Protein AF-D8KC24-F1 (afdb_monomer)

Organism: Nitrosococcus watsoni (strain C-113) (NCBI:txid105559)

Solvent-accessible surface area (backbone atoms only — not comparable to full-atom values): 5150 Å² total; per-residue (Å²): 122,50,61,60,51,90,46,72,70,40,40,54,41,45,50,53,17,50,52,29,38,52,52,13,53,59,45,31,45,64,37,49,36,38,78,71,67,77,41,89,76,73,97,73,57,58,50,52,48,44,20,62,73,46,12,47,55,29,32,52,51,15,30,50,44,19,46,54,34,57,78,38,98,44,42,16,52,51,42,50,53,53,26,54,52,35,50,50,51,52,50,52,50,55,55,66,72,74,108

Structure (mmCIF, N/CA/C/O backbone):
data_AF-D8KC24-F1
#
_entry.id   AF-D8KC24-F1
#
loop_
_atom_site.group_PDB
_atom_site.id
_atom_site.type_symbol
_atom_site.label_atom_id
_atom_site.label_alt_id
_atom_site.label_comp_id
_atom_site.label_asym_id
_atom_site.label_enti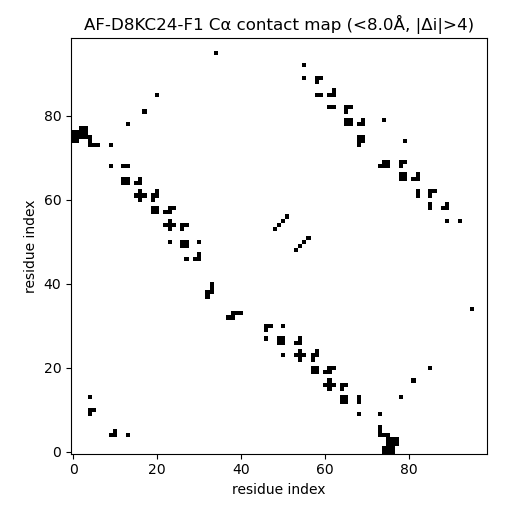ty_id
_atom_site.label_seq_id
_atom_site.pdbx_PDB_ins_code
_atom_site.Cartn_x
_atom_site.Cartn_y
_atom_site.Cartn_z
_atom_site.occupancy
_atom_site.B_iso_or_equiv
_atom_site.auth_seq_id
_atom_site.auth_comp_id
_atom_site.auth_asym_id
_atom_site.auth_atom_id
_atom_site.pdbx_PDB_model_num
ATOM 1 N N . MET A 1 1 ? -15.186 5.661 16.707 1.00 72.44 1 MET A N 1
ATOM 2 C CA . MET A 1 1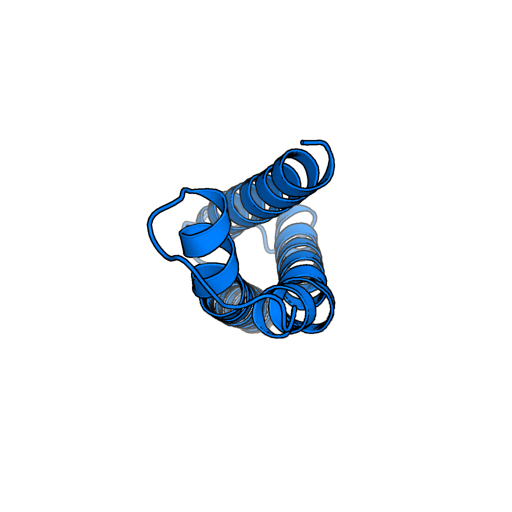 ? -14.178 4.667 16.268 1.00 72.44 1 MET A CA 1
ATOM 3 C C . MET A 1 1 ? -12.866 4.949 16.966 1.00 72.44 1 MET A C 1
ATOM 5 O O . MET A 1 1 ? -12.443 6.105 16.924 1.00 72.44 1 MET A O 1
ATOM 9 N N . PRO A 1 2 ? -12.256 3.935 17.596 1.00 82.31 2 PRO A N 1
ATOM 10 C CA . PRO A 1 2 ? -10.934 4.057 18.194 1.00 82.31 2 PRO A CA 1
ATOM 11 C C . PRO A 1 2 ? -9.894 4.407 17.122 1.00 82.31 2 PRO A C 1
ATOM 13 O O . PRO A 1 2 ? -10.052 4.074 15.941 1.00 82.31 2 PRO A O 1
ATOM 16 N N . PHE A 1 3 ? -8.845 5.124 17.526 1.00 82.25 3 PHE A N 1
ATOM 17 C CA . PHE A 1 3 ? -7.768 5.487 16.606 1.00 82.25 3 PHE A CA 1
ATOM 18 C C . PHE A 1 3 ? -6.953 4.253 16.194 1.00 82.25 3 PHE A C 1
ATOM 20 O O . PHE A 1 3 ? -6.717 4.050 15.005 1.00 82.25 3 PHE A O 1
ATOM 27 N N . LEU A 1 4 ? -6.622 3.402 17.170 1.00 85.06 4 LEU A N 1
ATOM 28 C CA . LEU A 1 4 ? -5.856 2.168 17.006 1.00 85.06 4 LEU A CA 1
ATOM 29 C C . LEU A 1 4 ? -6.750 0.917 17.085 1.00 85.06 4 LEU A C 1
ATOM 31 O O . LEU A 1 4 ? -7.846 0.984 17.654 1.00 85.06 4 LEU A O 1
ATOM 35 N N . PRO A 1 5 ? -6.296 -0.228 16.544 1.00 84.69 5 PRO A N 1
ATOM 36 C CA . PRO A 1 5 ? -6.977 -1.507 16.715 1.00 84.69 5 PRO A CA 1
ATOM 37 C C . PRO A 1 5 ? -7.052 -1.900 18.198 1.00 84.69 5 PRO A C 1
ATOM 39 O O . PRO A 1 5 ? -6.070 -1.775 18.927 1.00 84.69 5 PRO A O 1
ATOM 42 N N . GLN A 1 6 ? -8.211 -2.390 18.647 1.00 83.69 6 GLN A N 1
ATOM 43 C CA . GLN A 1 6 ? -8.440 -2.734 20.062 1.00 83.69 6 GLN A CA 1
ATOM 44 C C . GLN A 1 6 ? -7.984 -4.155 20.433 1.00 83.69 6 GLN A C 1
ATOM 46 O O . GLN A 1 6 ? -7.654 -4.410 21.586 1.00 83.69 6 GLN A O 1
ATOM 51 N N . ASN A 1 7 ? -7.918 -5.070 19.459 1.00 86.50 7 ASN A N 1
ATOM 52 C CA . ASN A 1 7 ? -7.587 -6.481 19.679 1.00 86.50 7 ASN A CA 1
ATOM 53 C C . ASN A 1 7 ? -6.232 -6.848 19.065 1.00 86.50 7 ASN A C 1
ATOM 55 O O . ASN A 1 7 ? -5.852 -6.309 18.024 1.00 86.50 7 ASN A O 1
ATOM 59 N N . ARG A 1 8 ? -5.542 -7.839 19.649 1.00 88.44 8 ARG A N 1
ATOM 60 C CA . ARG A 1 8 ? -4.247 -8.341 19.144 1.00 88.44 8 ARG A CA 1
ATOM 61 C C . ARG A 1 8 ? -4.329 -8.817 17.691 1.00 88.44 8 ARG A C 1
ATOM 63 O O . ARG A 1 8 ? -3.485 -8.446 16.885 1.00 88.44 8 ARG A O 1
ATOM 70 N N . SER A 1 9 ? -5.375 -9.560 17.328 1.00 88.25 9 SER A N 1
ATOM 71 C CA . SER A 1 9 ? -5.574 -10.039 15.951 1.00 88.25 9 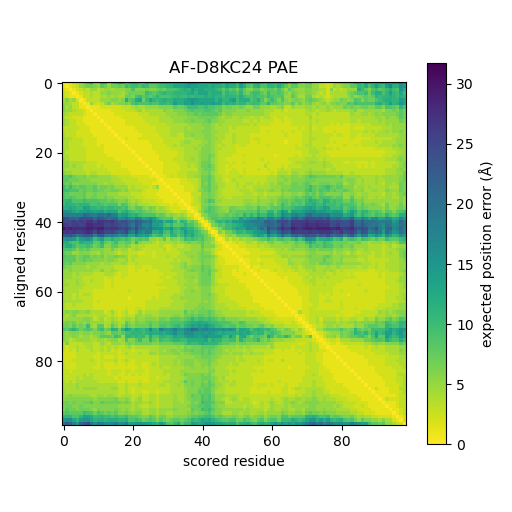SER A CA 1
ATOM 72 C C . SER A 1 9 ? -5.761 -8.889 14.958 1.00 88.25 9 SER A C 1
ATOM 74 O O . SER A 1 9 ? -5.175 -8.898 13.880 1.00 88.25 9 SER A O 1
ATOM 76 N N . ALA A 1 10 ? -6.517 -7.857 15.344 1.00 86.31 10 ALA A N 1
ATOM 77 C CA . ALA A 1 10 ? -6.698 -6.659 14.528 1.00 86.31 10 ALA A CA 1
ATOM 78 C C . ALA A 1 10 ? -5.375 -5.898 14.343 1.00 86.31 10 ALA A C 1
ATOM 80 O O . ALA A 1 10 ? -5.089 -5.409 13.252 1.00 86.31 10 ALA A O 1
ATOM 81 N N . TRP A 1 11 ? -4.548 -5.850 15.390 1.00 89.75 11 TRP A N 1
ATOM 82 C CA . TRP A 1 11 ? -3.198 -5.295 15.338 1.00 89.75 11 TRP A CA 1
ATOM 83 C C . TRP A 1 11 ? -2.293 -6.047 14.364 1.00 89.75 11 TRP A C 1
ATOM 85 O O . TRP A 1 11 ? -1.655 -5.406 13.536 1.00 89.75 11 TRP A O 1
ATOM 95 N N . LEU A 1 12 ? -2.278 -7.382 14.407 1.00 91.88 12 LEU A N 1
ATOM 96 C CA . LEU A 1 12 ? -1.470 -8.205 13.499 1.00 91.88 12 LEU A CA 1
ATOM 97 C C . LEU A 1 12 ? -1.865 -8.005 12.030 1.00 91.88 12 LEU A C 1
ATOM 99 O O . LEU A 1 12 ? -1.000 -7.850 11.170 1.00 91.88 12 LEU A O 1
ATOM 103 N N . ILE A 1 13 ? -3.167 -7.953 11.739 1.00 90.88 13 ILE A N 1
ATOM 104 C CA . ILE A 1 13 ? -3.668 -7.737 10.372 1.00 90.88 13 ILE A CA 1
ATOM 105 C C . ILE A 1 13 ? -3.372 -6.312 9.898 1.00 90.88 13 ILE A C 1
ATOM 107 O O . ILE A 1 13 ? -2.958 -6.100 8.763 1.00 90.88 13 ILE A O 1
ATOM 111 N N . THR A 1 14 ? -3.538 -5.322 10.776 1.00 90.94 14 THR A N 1
ATOM 112 C CA . THR A 1 14 ? -3.238 -3.927 10.432 1.00 90.94 14 THR A CA 1
ATOM 113 C C . THR A 1 14 ? -1.738 -3.741 10.196 1.00 90.94 14 THR A C 1
ATOM 115 O O . THR A 1 14 ? -1.359 -3.128 9.206 1.00 90.94 14 THR A O 1
ATOM 118 N N . LEU A 1 15 ? -0.879 -4.312 11.049 1.00 93.31 15 LEU A N 1
ATOM 119 C CA . LEU A 1 15 ? 0.577 -4.272 10.880 1.00 93.31 15 LEU A CA 1
ATOM 120 C C . LEU A 1 15 ? 1.024 -4.965 9.597 1.00 93.31 15 LEU A C 1
ATOM 122 O O . LEU A 1 15 ? 1.812 -4.386 8.862 1.00 93.31 15 LEU A O 1
ATOM 126 N N . SER A 1 16 ? 0.506 -6.160 9.305 1.00 93.25 16 SER A N 1
ATOM 127 C CA . SER A 1 16 ? 0.821 -6.857 8.049 1.00 93.25 16 SER A CA 1
ATOM 128 C C . SER A 1 16 ? 0.344 -6.078 6.821 1.00 93.25 16 SER A C 1
ATOM 130 O O . SER A 1 16 ? 1.078 -5.964 5.845 1.00 93.25 16 SER A O 1
ATOM 132 N N . GLY A 1 17 ? -0.838 -5.460 6.881 1.00 91.62 17 GLY A N 1
ATOM 133 C CA . GLY A 1 17 ? -1.305 -4.547 5.838 1.00 91.62 17 GLY A CA 1
AT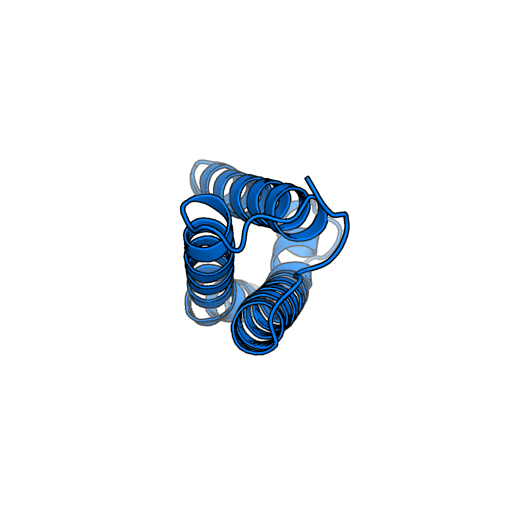OM 134 C C . GLY A 1 17 ? -0.384 -3.335 5.652 1.00 91.62 17 GLY A C 1
ATOM 135 O O . GLY A 1 17 ? -0.059 -2.987 4.521 1.00 91.62 17 GLY A O 1
ATOM 136 N N . ILE A 1 18 ? 0.085 -2.719 6.745 1.00 93.06 18 ILE A N 1
ATOM 137 C CA . ILE A 1 18 ? 1.035 -1.593 6.706 1.00 93.06 18 ILE A CA 1
ATOM 138 C C . ILE A 1 18 ? 2.362 -2.017 6.089 1.00 93.06 18 ILE A C 1
ATOM 140 O O . ILE A 1 18 ? 2.867 -1.324 5.210 1.00 93.06 18 ILE A O 1
ATOM 144 N N . THR A 1 19 ? 2.945 -3.127 6.544 1.00 94.62 19 THR A N 1
ATOM 145 C CA . THR A 1 19 ? 4.248 -3.574 6.045 1.00 94.62 19 THR A CA 1
ATOM 146 C C . THR A 1 19 ? 4.175 -3.892 4.560 1.00 94.62 19 THR A C 1
ATOM 148 O O . THR A 1 19 ? 5.038 -3.448 3.811 1.00 94.62 19 THR A O 1
ATOM 151 N N . LEU A 1 20 ? 3.115 -4.565 4.108 1.00 93.88 20 LEU A N 1
ATOM 152 C CA . LEU A 1 20 ? 2.892 -4.834 2.688 1.00 93.88 20 LEU A CA 1
ATOM 153 C C . LEU A 1 20 ? 2.680 -3.557 1.874 1.00 93.88 20 LEU A C 1
ATOM 155 O O . LEU A 1 20 ? 3.230 -3.445 0.782 1.00 93.88 20 LEU A O 1
ATOM 159 N N . LEU A 1 21 ? 1.939 -2.581 2.405 1.00 92.19 21 LEU A N 1
ATOM 160 C CA . LEU A 1 21 ? 1.749 -1.289 1.747 1.00 92.19 21 LEU A CA 1
ATOM 161 C C . LEU A 1 21 ? 3.081 -0.548 1.586 1.00 92.19 21 LEU A C 1
ATOM 163 O O . LEU A 1 21 ? 3.378 -0.052 0.505 1.00 92.19 21 LEU A O 1
ATOM 167 N N . LEU A 1 22 ? 3.902 -0.499 2.637 1.00 94.19 22 LEU A N 1
ATOM 168 C CA . LEU A 1 22 ? 5.21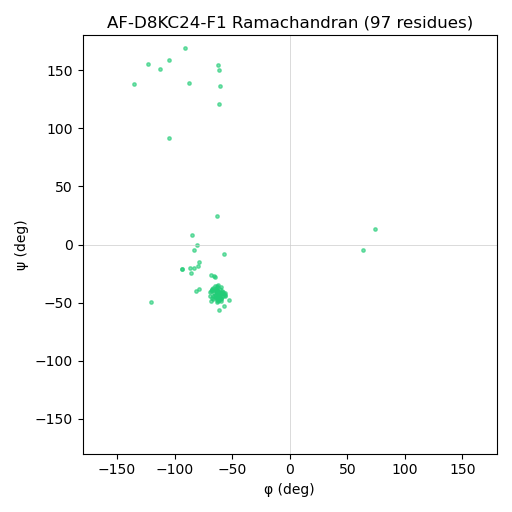4 0.148 2.594 1.00 94.19 22 LEU A CA 1
ATOM 169 C C . LEU A 1 22 ? 6.170 -0.564 1.633 1.00 94.19 22 LEU A C 1
ATOM 171 O O . LEU A 1 22 ? 6.825 0.101 0.835 1.00 94.19 22 LEU A O 1
ATOM 175 N N . ILE A 1 23 ? 6.211 -1.900 1.667 1.00 92.50 23 ILE A N 1
ATOM 176 C CA . ILE A 1 23 ? 7.003 -2.708 0.730 1.00 92.50 23 ILE A CA 1
ATOM 177 C C . ILE A 1 23 ? 6.548 -2.440 -0.706 1.00 92.50 23 ILE A C 1
ATOM 179 O O . ILE A 1 23 ? 7.377 -2.191 -1.575 1.00 92.50 23 ILE A O 1
ATOM 183 N N . SER A 1 24 ? 5.238 -2.430 -0.953 1.00 92.44 24 SER A N 1
ATOM 184 C CA . SER A 1 24 ? 4.674 -2.111 -2.262 1.00 92.44 24 SER A CA 1
ATOM 185 C C . SER A 1 24 ? 5.115 -0.731 -2.744 1.00 92.44 24 SER A C 1
ATOM 187 O O . SER A 1 24 ? 5.624 -0.610 -3.854 1.00 92.44 24 SER A O 1
ATOM 189 N N . LEU A 1 25 ? 4.931 0.309 -1.926 1.00 89.75 25 LEU A N 1
ATOM 190 C CA . LEU A 1 25 ? 5.300 1.680 -2.287 1.00 89.75 25 LEU A CA 1
ATOM 191 C C . LEU A 1 25 ? 6.804 1.804 -2.557 1.00 89.75 25 LEU A C 1
ATOM 193 O O . LEU A 1 25 ? 7.204 2.478 -3.502 1.00 89.75 25 LEU A O 1
ATOM 197 N N . TRP A 1 26 ? 7.631 1.111 -1.772 1.00 90.44 26 TRP A N 1
ATOM 198 C CA . TRP A 1 26 ? 9.076 1.065 -1.971 1.00 90.44 26 TRP A CA 1
ATOM 199 C C . TRP A 1 26 ? 9.465 0.408 -3.299 1.00 90.44 26 TRP A C 1
ATOM 201 O O . TRP A 1 26 ? 10.278 0.947 -4.042 1.00 90.44 26 TRP A O 1
ATOM 211 N N . LEU A 1 27 ? 8.859 -0.734 -3.627 1.00 86.94 27 LEU A N 1
ATOM 212 C CA . LEU A 1 27 ? 9.117 -1.450 -4.880 1.00 86.94 27 LEU A CA 1
ATOM 213 C C . LEU A 1 27 ? 8.603 -0.692 -6.111 1.00 86.94 27 LEU A C 1
ATOM 215 O O . LEU A 1 27 ? 9.120 -0.876 -7.208 1.00 86.94 27 LEU A O 1
ATOM 219 N N . GLN A 1 28 ? 7.586 0.152 -5.939 1.00 85.69 28 GLN A N 1
ATOM 220 C CA . GLN A 1 28 ? 6.987 0.950 -7.011 1.00 85.69 28 GLN A CA 1
ATOM 221 C C . GLN A 1 28 ? 7.701 2.287 -7.238 1.00 85.69 28 GLN A C 1
ATOM 223 O O . GLN A 1 28 ? 7.572 2.861 -8.316 1.00 85.69 28 GLN A O 1
ATOM 228 N N . LEU A 1 29 ? 8.453 2.778 -6.251 1.00 84.81 29 LEU A N 1
ATOM 229 C CA . LEU A 1 29 ? 9.157 4.063 -6.283 1.00 84.81 29 LEU A CA 1
ATOM 230 C C . LEU A 1 29 ? 10.063 4.237 -7.520 1.00 84.81 29 LEU A C 1
ATOM 232 O O . LEU A 1 29 ? 9.933 5.270 -8.178 1.00 84.81 29 LEU A O 1
ATOM 236 N N . PRO A 1 30 ? 10.910 3.255 -7.897 1.00 82.12 30 PRO A N 1
ATOM 237 C CA . PRO A 1 30 ? 11.760 3.357 -9.086 1.00 82.12 30 PRO A CA 1
ATOM 238 C C . PRO A 1 30 ? 10.942 3.534 -10.373 1.00 82.12 30 PRO A C 1
ATOM 240 O O . PRO A 1 30 ? 11.131 4.505 -11.103 1.00 82.12 30 PRO A O 1
ATOM 243 N N . MET A 1 31 ? 9.916 2.694 -10.568 1.00 81.56 31 MET A N 1
ATOM 244 C CA . MET A 1 31 ? 8.986 2.804 -11.698 1.00 81.56 31 MET A CA 1
ATOM 245 C C . MET A 1 31 ? 8.316 4.184 -11.750 1.00 81.56 31 MET 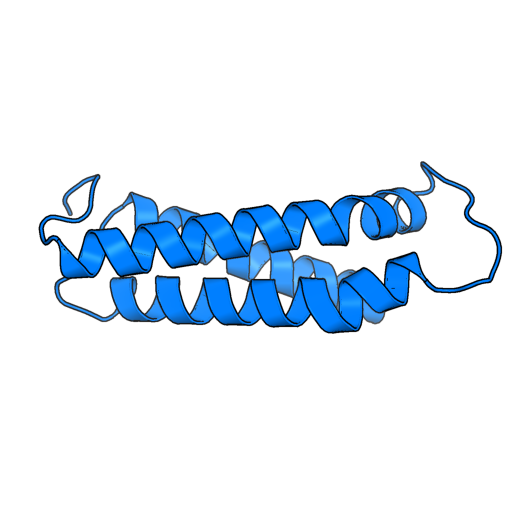A C 1
ATOM 247 O O . MET A 1 31 ? 8.212 4.791 -12.813 1.00 81.56 31 MET A O 1
ATOM 251 N N . LEU A 1 32 ? 7.874 4.699 -10.601 1.00 78.25 32 LEU A N 1
ATOM 252 C CA . LEU A 1 32 ? 7.208 5.997 -10.499 1.00 78.25 32 LEU A CA 1
ATOM 253 C C . LEU A 1 32 ? 8.144 7.148 -10.890 1.00 78.25 32 LEU A C 1
ATOM 255 O O . LEU A 1 32 ? 7.721 8.063 -11.593 1.00 78.25 32 LEU A O 1
ATOM 259 N N . LEU A 1 33 ? 9.419 7.083 -10.496 1.00 83.06 33 LEU A N 1
ATOM 260 C CA . LEU A 1 33 ? 10.435 8.060 -10.897 1.00 83.06 33 LEU A CA 1
ATOM 261 C C . LEU A 1 33 ? 10.679 8.047 -12.410 1.00 83.06 33 LEU A C 1
ATOM 263 O O . LEU A 1 33 ? 10.876 9.112 -12.997 1.00 83.06 33 LEU A O 1
ATOM 267 N N . VAL A 1 34 ? 10.620 6.876 -13.049 1.00 80.25 34 VAL A N 1
ATOM 268 C CA . VAL A 1 34 ? 10.713 6.757 -14.512 1.00 80.25 34 VAL A CA 1
ATOM 269 C C . VAL A 1 34 ? 9.479 7.347 -15.194 1.00 80.25 34 VAL A C 1
ATOM 271 O O . VAL A 1 34 ? 9.612 8.178 -16.089 1.00 80.25 34 VAL A O 1
ATOM 274 N N . VAL A 1 35 ? 8.274 6.982 -14.745 1.00 77.62 35 VAL A N 1
ATOM 275 C CA . VAL A 1 35 ? 7.005 7.472 -15.322 1.00 77.62 35 VAL A CA 1
ATOM 276 C C . VAL A 1 35 ? 6.860 8.991 -15.184 1.00 77.62 35 VAL A C 1
ATOM 278 O O . VAL A 1 35 ? 6.323 9.648 -16.073 1.00 77.62 35 VAL A O 1
ATOM 281 N N . LEU A 1 36 ? 7.357 9.568 -14.088 1.00 77.81 36 LEU A N 1
ATOM 282 C CA . LEU A 1 36 ? 7.356 11.015 -13.858 1.00 77.81 36 LEU A CA 1
ATOM 283 C C . LEU A 1 36 ? 8.501 11.755 -14.573 1.00 77.81 36 LEU A C 1
ATOM 285 O O . LEU A 1 36 ? 8.592 12.975 -14.458 1.00 77.81 36 LEU A O 1
ATOM 289 N N . GLY A 1 37 ? 9.368 11.048 -15.304 1.00 77.81 37 GLY A N 1
ATOM 290 C CA . GLY A 1 37 ? 10.472 11.646 -16.057 1.00 77.81 37 GLY A CA 1
ATOM 291 C C . GLY A 1 37 ? 11.647 12.122 -15.197 1.00 77.81 37 GLY A C 1
ATOM 292 O O . GLY A 1 37 ? 12.513 12.834 -15.699 1.00 77.81 37 GLY A O 1
ATOM 293 N N . PHE A 1 38 ? 11.705 11.733 -13.918 1.00 80.12 38 PHE A N 1
ATOM 294 C CA . PHE A 1 38 ? 12.828 12.044 -13.024 1.00 80.12 38 PHE A CA 1
ATOM 295 C C . PHE A 1 38 ? 14.034 11.120 -13.229 1.00 80.12 38 PHE A C 1
ATOM 297 O O . PHE A 1 38 ? 15.139 11.465 -12.816 1.00 80.12 38 PHE A O 1
ATOM 304 N N . SER A 1 39 ? 13.841 9.957 -13.855 1.00 75.44 39 SER A N 1
ATOM 305 C CA . SER A 1 39 ? 14.909 9.009 -14.171 1.00 75.44 39 SER A CA 1
ATOM 306 C C . SER A 1 39 ? 14.771 8.494 -15.602 1.00 75.44 39 SER A C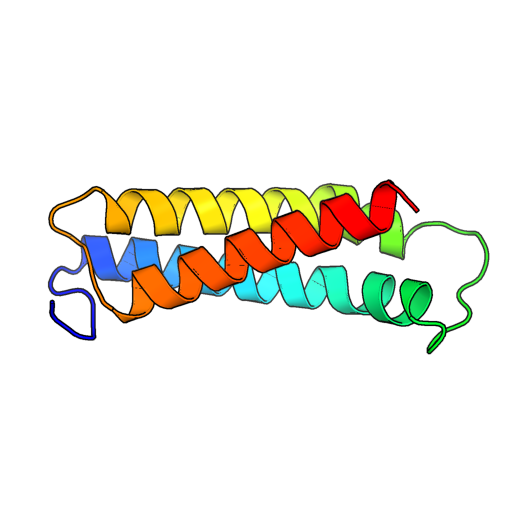 1
ATOM 308 O O . SER A 1 39 ? 13.670 8.181 -16.052 1.00 75.44 39 SER A O 1
ATOM 310 N N . SER A 1 40 ? 15.894 8.388 -16.315 1.00 63.38 40 SER A N 1
ATOM 311 C CA . SER A 1 40 ? 15.972 7.758 -17.636 1.00 63.38 40 SER A CA 1
ATOM 312 C C . SER A 1 40 ? 16.626 6.387 -17.484 1.00 63.38 40 SER A C 1
ATOM 314 O O . SER A 1 40 ? 17.846 6.248 -17.472 1.00 63.38 40 SER A O 1
ATOM 316 N N . VAL A 1 41 ? 15.809 5.354 -17.294 1.00 60.00 41 VAL A N 1
ATOM 317 C CA . VAL A 1 41 ? 16.309 3.977 -17.201 1.00 60.00 41 VAL A CA 1
ATOM 318 C C . VAL A 1 41 ? 16.394 3.388 -18.609 1.00 60.00 41 VAL A C 1
ATOM 320 O O . VAL A 1 41 ? 15.520 3.619 -19.446 1.00 60.00 41 VAL A O 1
ATOM 323 N N . SER A 1 42 ? 17.466 2.642 -18.887 1.00 52.47 42 SER A N 1
ATOM 324 C CA . SER A 1 42 ? 17.628 1.920 -20.152 1.00 52.47 42 SER A CA 1
ATOM 325 C C . SER A 1 42 ? 16.524 0.865 -20.322 1.00 52.47 42 SER A C 1
ATOM 327 O O . SER A 1 42 ? 15.950 0.382 -19.348 1.00 52.47 42 SER A O 1
ATOM 329 N N . ALA A 1 43 ? 16.214 0.507 -21.571 1.00 47.00 43 ALA A N 1
ATOM 330 C CA . ALA A 1 43 ? 15.043 -0.265 -22.012 1.00 47.00 43 ALA A CA 1
ATOM 331 C C . ALA A 1 43 ? 14.908 -1.726 -21.492 1.00 47.00 43 ALA A C 1
ATOM 333 O O . ALA A 1 43 ? 14.252 -2.549 -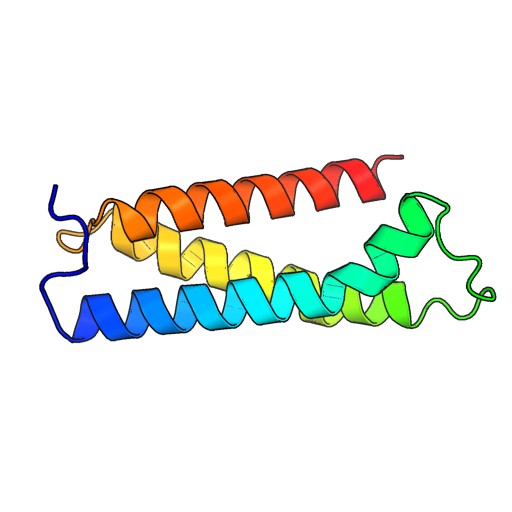22.123 1.00 47.00 43 ALA A O 1
ATOM 334 N N . GLY A 1 44 ? 15.505 -2.082 -20.352 1.00 55.50 44 GLY A N 1
ATOM 335 C CA . GLY A 1 44 ? 15.508 -3.435 -19.790 1.00 55.50 44 GLY A CA 1
ATOM 336 C C . GLY A 1 44 ? 14.277 -3.831 -18.964 1.00 55.50 44 GLY A C 1
ATOM 337 O O . GLY A 1 44 ? 14.213 -4.970 -18.518 1.00 55.50 44 GLY A O 1
ATOM 338 N N . GLY A 1 45 ? 13.315 -2.933 -18.711 1.00 65.25 45 GLY A N 1
ATOM 339 C CA . GLY A 1 45 ? 12.009 -3.265 -18.111 1.00 65.25 45 GLY A CA 1
ATOM 340 C C . GLY A 1 45 ? 12.008 -3.817 -16.673 1.00 65.25 45 GLY A C 1
ATOM 341 O O . GLY A 1 45 ? 10.935 -3.999 -16.106 1.00 65.25 45 GLY A O 1
ATOM 342 N N . GLY A 1 46 ? 13.167 -4.062 -16.055 1.00 77.06 46 GLY A N 1
ATOM 343 C CA . GLY A 1 46 ? 13.276 -4.721 -14.749 1.00 77.06 46 GLY A CA 1
ATOM 344 C C . GLY A 1 46 ? 12.532 -3.998 -13.622 1.00 77.06 46 GLY A C 1
ATOM 345 O O . GLY A 1 46 ? 11.857 -4.642 -12.827 1.00 77.06 46 GLY A O 1
ATOM 346 N N . GLU A 1 47 ? 12.572 -2.665 -13.586 1.00 77.56 47 GLU A N 1
ATOM 347 C CA . GLU A 1 47 ? 11.848 -1.881 -12.573 1.00 77.56 47 GLU A CA 1
ATOM 348 C C . GLU A 1 47 ? 10.327 -1.968 -12.744 1.00 77.56 47 GLU A C 1
ATOM 350 O O . GLU A 1 47 ? 9.592 -2.107 -11.765 1.00 77.56 47 GLU A O 1
ATOM 355 N N . PHE A 1 48 ? 9.857 -1.979 -13.993 1.00 79.62 48 PHE A N 1
ATOM 356 C CA . PHE A 1 48 ? 8.454 -2.237 -14.305 1.00 79.62 48 PHE A CA 1
ATOM 357 C C . PHE A 1 48 ? 8.068 -3.671 -13.938 1.00 79.62 48 PHE A C 1
ATOM 359 O O . PHE A 1 48 ? 7.014 -3.869 -13.346 1.00 79.62 48 PHE A O 1
ATOM 366 N N . MET A 1 49 ? 8.921 -4.666 -14.206 1.00 83.44 49 MET A N 1
ATOM 367 C CA . MET A 1 49 ? 8.678 -6.056 -13.807 1.00 83.44 49 MET A CA 1
ATOM 368 C C . MET A 1 49 ? 8.573 -6.199 -12.286 1.00 83.44 49 MET A C 1
ATOM 370 O O . MET A 1 49 ? 7.642 -6.832 -11.799 1.00 83.44 49 MET A O 1
ATOM 374 N N . VAL A 1 50 ? 9.471 -5.578 -11.521 1.00 85.56 50 VAL A N 1
ATOM 375 C CA . VAL A 1 50 ? 9.403 -5.578 -10.051 1.00 85.56 50 VAL A CA 1
ATOM 376 C C . VAL A 1 50 ? 8.112 -4.913 -9.571 1.00 85.56 50 VAL A C 1
ATOM 378 O O . VAL A 1 50 ? 7.403 -5.471 -8.731 1.00 85.56 50 VAL A O 1
ATOM 381 N N . GLY A 1 51 ? 7.755 -3.763 -10.142 1.00 84.62 51 GLY A N 1
ATOM 382 C CA . GLY A 1 51 ? 6.493 -3.094 -9.841 1.00 84.62 51 GLY A CA 1
ATOM 383 C C . GLY A 1 51 ? 5.274 -3.975 -10.127 1.00 84.62 51 GLY A C 1
ATOM 384 O O . GLY A 1 51 ? 4.373 -4.055 -9.298 1.00 84.62 51 GLY A O 1
ATOM 385 N N . LEU A 1 52 ? 5.258 -4.670 -11.265 1.00 85.56 52 LEU A N 1
ATOM 386 C CA . LEU A 1 52 ? 4.096 -5.401 -11.780 1.00 85.56 52 LEU A CA 1
ATOM 387 C C . LEU A 1 52 ? 3.931 -6.775 -11.119 1.00 85.56 52 LEU A C 1
ATOM 389 O O . LEU A 1 52 ? 2.815 -7.166 -10.786 1.00 85.56 52 LEU A O 1
ATOM 393 N N . PHE A 1 53 ? 5.034 -7.488 -10.877 1.00 87.50 53 PHE A N 1
ATOM 394 C CA . PHE A 1 53 ? 5.020 -8.841 -10.313 1.00 87.50 53 PHE A CA 1
ATOM 395 C C . PHE A 1 53 ? 5.165 -8.887 -8.791 1.00 87.50 53 PHE A C 1
ATOM 397 O O . PHE A 1 53 ? 4.774 -9.881 -8.186 1.00 87.50 53 PHE A O 1
ATOM 404 N N . LEU A 1 54 ? 5.704 -7.841 -8.157 1.00 88.44 54 LEU A N 1
ATOM 405 C CA . LEU A 1 54 ? 5.871 -7.797 -6.699 1.00 88.44 54 LEU A CA 1
ATOM 406 C C . LEU A 1 54 ? 5.113 -6.626 -6.075 1.00 88.44 54 LEU A C 1
ATOM 408 O O . LEU A 1 54 ? 4.344 -6.830 -5.136 1.00 88.44 54 LEU A O 1
ATOM 412 N N . GLY A 1 55 ? 5.276 -5.417 -6.617 1.00 88.75 55 GLY A N 1
ATOM 413 C CA . GLY A 1 55 ? 4.638 -4.211 -6.087 1.00 88.75 55 GLY A CA 1
ATOM 414 C C . GLY A 1 55 ? 3.109 -4.282 -6.118 1.00 88.75 55 GLY A C 1
ATOM 415 O O . GLY A 1 55 ? 2.459 -4.161 -5.086 1.00 88.75 55 GLY A O 1
ATOM 416 N N . LEU A 1 56 ? 2.515 -4.506 -7.291 1.00 89.94 56 LEU A N 1
ATOM 417 C CA . LEU A 1 56 ? 1.064 -4.531 -7.477 1.00 89.94 56 LEU A CA 1
ATOM 418 C C . LEU A 1 56 ? 0.381 -5.659 -6.672 1.00 89.94 56 LEU A C 1
ATOM 420 O O . LEU A 1 56 ? -0.590 -5.361 -5.972 1.00 89.94 56 LEU A O 1
ATOM 424 N N . PRO A 1 57 ? 0.872 -6.916 -6.665 1.00 92.81 57 PRO A N 1
ATOM 425 C CA . PRO A 1 57 ? 0.319 -7.949 -5.791 1.00 92.81 57 PRO A CA 1
ATOM 426 C C . PRO A 1 57 ? 0.418 -7.598 -4.304 1.00 92.81 57 PRO A C 1
ATOM 428 O O . PRO A 1 57 ? -0.554 -7.791 -3.575 1.00 92.81 57 PRO A O 1
ATOM 431 N N . ALA A 1 58 ? 1.543 -7.030 -3.850 1.00 92.69 58 ALA A N 1
ATOM 432 C CA . ALA A 1 58 ? 1.691 -6.579 -2.465 1.00 92.69 58 ALA A CA 1
ATOM 433 C C . ALA A 1 58 ? 0.695 -5.459 -2.119 1.00 92.69 58 ALA A C 1
ATOM 435 O O . ALA A 1 58 ? 0.104 -5.479 -1.039 1.00 92.69 58 ALA A O 1
ATOM 436 N N . LEU A 1 59 ? 0.444 -4.531 -3.048 1.00 93.19 59 LEU A N 1
ATOM 437 C CA . LEU A 1 59 ? -0.543 -3.463 -2.893 1.00 93.19 59 LEU A CA 1
ATOM 438 C C . LEU A 1 59 ? -1.969 -4.004 -2.751 1.00 93.19 59 LEU A C 1
ATOM 440 O O . LEU A 1 59 ? -2.706 -3.600 -1.850 1.00 93.19 59 LEU A O 1
ATOM 444 N N . LEU A 1 60 ? -2.353 -4.935 -3.629 1.00 93.94 60 LEU A N 1
ATOM 445 C CA . LEU A 1 60 ? -3.659 -5.593 -3.597 1.00 93.94 60 LEU A CA 1
ATOM 446 C C . LEU A 1 60 ? -3.829 -6.398 -2.305 1.00 93.94 60 LEU A C 1
ATOM 448 O O . LEU A 1 60 ? -4.888 -6.362 -1.671 1.00 93.94 60 LEU A O 1
ATOM 452 N N . PHE A 1 61 ? -2.774 -7.081 -1.862 1.00 94.56 61 PHE A N 1
ATOM 453 C CA . PHE A 1 61 ? -2.806 -7.840 -0.621 1.00 94.56 61 PHE A CA 1
ATOM 454 C C . PHE A 1 61 ? -2.898 -6.925 0.612 1.00 94.56 61 PHE A C 1
ATOM 456 O O . PHE A 1 61 ? -3.710 -7.166 1.503 1.00 94.56 61 PHE A O 1
ATOM 463 N N . ALA A 1 62 ? -2.190 -5.794 0.624 1.00 93.50 62 ALA A N 1
ATOM 464 C CA . ALA A 1 62 ? -2.362 -4.767 1.649 1.00 93.50 62 ALA A CA 1
ATOM 465 C C . ALA A 1 62 ? -3.800 -4.214 1.674 1.00 93.50 62 ALA A C 1
ATOM 467 O O . ALA A 1 62 ? -4.410 -4.108 2.740 1.00 93.50 62 ALA A O 1
ATOM 468 N N . ALA A 1 63 ? -4.372 -3.900 0.506 1.00 93.38 63 ALA A N 1
ATOM 469 C CA . ALA A 1 63 ? -5.737 -3.390 0.389 1.00 93.38 63 ALA A CA 1
A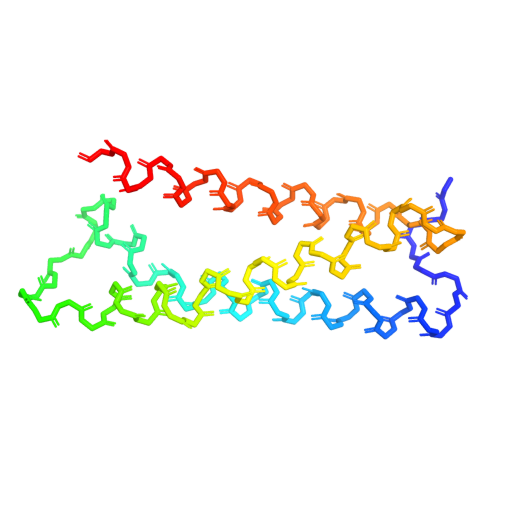TOM 470 C C . ALA A 1 63 ? -6.786 -4.389 0.890 1.00 93.38 63 ALA A C 1
ATOM 472 O O . ALA A 1 63 ? -7.718 -3.995 1.590 1.00 93.38 63 ALA A O 1
ATOM 473 N N . THR A 1 64 ? -6.626 -5.680 0.593 1.00 93.75 64 THR A N 1
ATOM 474 C CA . THR A 1 64 ? -7.542 -6.722 1.084 1.00 93.75 64 THR A CA 1
ATOM 475 C C . THR A 1 64 ? -7.462 -6.887 2.600 1.00 93.75 64 THR A C 1
ATOM 477 O O . THR A 1 64 ? -8.503 -6.857 3.258 1.00 93.75 64 THR A O 1
ATOM 480 N N . LEU A 1 65 ? -6.261 -6.970 3.183 1.00 92.12 65 LEU A N 1
ATOM 481 C CA . LEU A 1 65 ? -6.085 -7.074 4.638 1.00 92.12 65 LEU A CA 1
ATOM 482 C C . LEU A 1 65 ? -6.679 -5.867 5.373 1.00 92.12 65 LEU A C 1
ATOM 484 O O . LEU A 1 65 ? -7.449 -6.025 6.323 1.00 92.12 65 LEU A O 1
ATOM 488 N N . LEU A 1 66 ? -6.392 -4.654 4.896 1.00 90.94 66 LEU A N 1
ATOM 489 C CA . LEU A 1 66 ? -6.948 -3.430 5.469 1.00 90.94 66 LEU A CA 1
ATOM 490 C C . LEU A 1 66 ? -8.469 -3.347 5.243 1.00 90.94 66 LEU A C 1
ATOM 492 O O . LEU A 1 66 ? -9.207 -2.981 6.156 1.00 90.94 66 LEU A O 1
ATOM 496 N N . GLY A 1 67 ? -8.978 -3.788 4.092 1.00 90.00 67 GLY A N 1
ATOM 497 C CA . GLY A 1 67 ? -10.415 -3.862 3.809 1.00 90.00 67 GLY A CA 1
ATOM 498 C C . GLY A 1 67 ? -11.170 -4.809 4.750 1.00 90.00 67 GLY A C 1
ATOM 499 O O . GLY A 1 67 ? -12.248 -4.463 5.243 1.00 90.00 67 GLY A O 1
ATOM 500 N N . ILE A 1 68 ? -10.580 -5.964 5.081 1.00 88.12 68 ILE A N 1
ATOM 501 C CA . ILE A 1 68 ? -11.131 -6.914 6.063 1.00 88.12 68 ILE A CA 1
ATOM 502 C C . ILE A 1 68 ? -11.266 -6.246 7.436 1.00 88.12 68 ILE A C 1
ATOM 504 O O . ILE A 1 68 ? -12.297 -6.390 8.098 1.00 88.12 68 ILE A O 1
ATOM 508 N N . THR A 1 69 ? -10.270 -5.457 7.854 1.00 86.06 69 THR A N 1
ATOM 509 C CA . THR A 1 69 ? -10.346 -4.743 9.140 1.00 86.06 69 THR A CA 1
ATOM 510 C C . THR A 1 69 ? -11.458 -3.691 9.176 1.00 86.06 69 THR A C 1
ATOM 512 O O . THR A 1 69 ? -12.025 -3.458 10.239 1.00 86.06 69 THR A O 1
ATOM 515 N N . ILE A 1 70 ? -11.842 -3.111 8.031 1.00 84.38 70 ILE A N 1
ATOM 516 C CA . ILE A 1 70 ? -12.896 -2.085 7.939 1.00 84.38 70 ILE A CA 1
ATOM 517 C C . ILE A 1 70 ? -14.303 -2.679 7.997 1.00 84.38 70 ILE A C 1
ATOM 519 O O . ILE A 1 70 ? -15.188 -2.067 8.597 1.00 84.38 70 ILE A O 1
ATOM 523 N N . ARG A 1 71 ? -14.530 -3.845 7.377 1.00 80.88 71 ARG A N 1
ATOM 524 C CA . ARG A 1 71 ? -15.836 -4.531 7.413 1.00 80.88 71 ARG A CA 1
ATOM 525 C C . ARG A 1 71 ? -16.099 -5.294 8.712 1.00 80.88 71 ARG A C 1
ATOM 527 O O . ARG A 1 71 ? -17.238 -5.672 8.965 1.00 80.88 71 ARG A O 1
ATOM 534 N N . SER A 1 72 ? -15.070 -5.524 9.519 1.00 76.94 72 SER A N 1
ATOM 535 C CA . SER A 1 72 ? -15.163 -6.242 10.788 1.00 76.94 72 SER A CA 1
ATOM 536 C C . SER A 1 72 ? -15.428 -5.298 11.972 1.00 76.94 72 SER A C 1
ATOM 538 O O . SER A 1 72 ? -15.257 -4.081 11.894 1.00 76.94 72 SER A O 1
ATOM 540 N N . GLN A 1 73 ? -15.744 -5.880 13.129 1.00 80.69 73 GLN A N 1
ATOM 541 C CA . GLN A 1 73 ? -15.693 -5.222 14.445 1.00 80.69 73 GLN A CA 1
ATOM 542 C C . GLN A 1 73 ? -14.301 -4.642 14.791 1.00 80.69 73 GLN A C 1
ATOM 544 O O . GLN A 1 73 ? -14.144 -3.921 15.770 1.00 80.69 73 GLN A O 1
ATOM 549 N N . TRP A 1 74 ? -13.280 -4.937 13.981 1.00 80.94 74 TRP A N 1
ATOM 550 C CA . TRP A 1 74 ? -11.893 -4.487 14.129 1.00 80.94 74 TRP A CA 1
ATOM 551 C C . TRP A 1 74 ? -11.595 -3.103 13.532 1.00 80.94 74 TRP A C 1
ATOM 553 O O . TRP A 1 74 ? -10.435 -2.688 13.483 1.00 80.94 74 TRP A O 1
ATOM 563 N N . ARG A 1 75 ? -12.627 -2.376 13.092 1.00 83.56 75 ARG A N 1
ATOM 564 C CA . ARG A 1 75 ? -12.494 -1.087 12.409 1.00 83.56 75 ARG A CA 1
ATOM 565 C C . ARG A 1 75 ? -11.820 -0.027 13.288 1.00 83.56 75 ARG A C 1
ATOM 567 O O . ARG A 1 75 ? -12.345 0.376 14.326 1.00 83.56 75 ARG A O 1
ATOM 574 N N . SER A 1 76 ? -10.698 0.508 12.808 1.00 88.50 76 SER A N 1
ATOM 575 C CA . SER A 1 76 ? -9.974 1.636 13.415 1.00 88.50 76 SER A CA 1
ATOM 576 C C . SER A 1 76 ? -9.810 2.793 12.424 1.00 88.50 76 SER A C 1
ATOM 578 O O . SER A 1 76 ? -9.807 2.578 11.209 1.00 88.50 76 SER A O 1
ATOM 580 N N . ARG A 1 77 ? -9.653 4.034 12.910 1.00 89.06 77 ARG A N 1
ATOM 581 C CA . ARG A 1 77 ? -9.408 5.186 12.013 1.00 89.06 77 ARG A CA 1
ATOM 582 C C . ARG A 1 77 ? -8.151 4.979 11.165 1.00 89.06 77 ARG A C 1
ATOM 584 O O . ARG A 1 77 ? -8.177 5.257 9.971 1.00 89.06 77 ARG A O 1
ATOM 591 N N . LEU A 1 78 ? -7.096 4.433 11.769 1.00 87.12 78 LEU A N 1
ATOM 592 C CA . LEU A 1 78 ? -5.834 4.142 11.098 1.00 87.12 78 LEU A CA 1
ATOM 593 C C . LEU A 1 78 ? -6.010 3.138 9.946 1.00 87.12 78 LEU A C 1
ATOM 595 O O . LEU A 1 78 ? -5.576 3.415 8.833 1.00 87.12 78 LEU A O 1
ATOM 599 N N . SER A 1 79 ? -6.734 2.034 10.169 1.00 88.19 79 SER A N 1
ATOM 600 C CA . SER A 1 79 ? -7.022 1.061 9.101 1.00 88.19 79 SER A CA 1
ATOM 601 C C . SER A 1 79 ? -7.798 1.658 7.921 1.00 88.19 79 SER A C 1
ATOM 603 O O . SER A 1 79 ? -7.518 1.329 6.773 1.00 88.19 79 SER A O 1
ATOM 605 N N . VAL A 1 80 ? -8.728 2.584 8.190 1.00 90.50 80 VAL A N 1
ATOM 606 C CA . VAL A 1 80 ? -9.507 3.275 7.151 1.00 90.50 80 VAL A CA 1
ATOM 607 C C . VAL A 1 80 ? -8.619 4.189 6.310 1.00 90.50 80 VAL A C 1
ATOM 609 O O . VAL A 1 80 ? -8.712 4.158 5.088 1.00 90.50 80 VAL A O 1
ATOM 612 N N . ILE A 1 81 ? -7.747 4.980 6.943 1.00 92.56 81 ILE A N 1
ATOM 613 C CA . ILE A 1 81 ? -6.818 5.873 6.232 1.00 92.56 81 ILE A CA 1
ATOM 614 C C . ILE A 1 81 ? -5.881 5.061 5.333 1.00 92.56 81 ILE A C 1
ATOM 616 O O . ILE A 1 81 ? -5.733 5.371 4.154 1.00 92.56 81 ILE A O 1
ATOM 620 N N . LEU A 1 82 ? -5.290 3.993 5.872 1.00 91.88 82 LEU A N 1
ATOM 621 C CA . LEU A 1 82 ? -4.365 3.137 5.131 1.00 91.88 82 LEU A CA 1
ATOM 622 C C . LEU A 1 82 ? -5.043 2.405 3.971 1.00 91.88 82 LEU A C 1
ATOM 624 O O . LEU A 1 82 ? -4.438 2.241 2.917 1.00 91.88 82 LEU A O 1
ATOM 628 N N . PHE A 1 83 ? -6.299 1.990 4.141 1.00 92.88 83 PHE A N 1
ATOM 629 C CA . PHE A 1 83 ? -7.077 1.407 3.053 1.00 92.88 83 PHE A CA 1
ATOM 630 C C . PHE A 1 83 ? -7.323 2.412 1.929 1.00 92.88 83 PHE A C 1
ATOM 632 O O . PHE A 1 83 ? -7.134 2.090 0.765 1.00 92.88 83 PHE A O 1
ATOM 639 N N . TRP A 1 84 ? -7.703 3.650 2.246 1.00 93.94 84 TRP A N 1
ATOM 640 C CA . TRP A 1 84 ? -7.865 4.664 1.202 1.00 93.94 84 TRP A CA 1
ATOM 641 C C . TRP A 1 84 ? -6.547 4.981 0.492 1.00 93.94 84 TRP A C 1
ATOM 643 O O . TRP A 1 84 ? -6.547 5.156 -0.724 1.00 93.94 84 TRP A O 1
ATOM 653 N N . LEU A 1 85 ? -5.424 4.984 1.216 1.00 92.69 85 LEU A N 1
ATOM 654 C CA . LEU A 1 85 ? -4.096 5.122 0.616 1.00 92.69 85 LEU A CA 1
ATOM 655 C C . LEU A 1 85 ? -3.754 3.962 -0.327 1.00 92.69 85 LEU A C 1
ATOM 657 O O . LEU A 1 85 ? -3.230 4.206 -1.412 1.00 92.69 85 LEU A O 1
ATOM 661 N N . SER A 1 86 ? -4.071 2.716 0.035 1.00 92.12 86 SER A N 1
ATOM 662 C CA . SER A 1 86 ? -3.824 1.577 -0.855 1.00 92.12 86 SER A CA 1
ATOM 663 C C . SER A 1 86 ? -4.717 1.615 -2.097 1.00 92.12 86 SER A C 1
ATOM 665 O O . SER A 1 86 ? -4.230 1.370 -3.198 1.00 92.12 86 SER A O 1
ATOM 667 N N . ILE A 1 87 ? -5.985 2.018 -1.957 1.00 93.00 87 ILE A N 1
ATOM 668 C CA . ILE A 1 87 ? -6.895 2.242 -3.091 1.00 93.00 87 ILE A CA 1
ATOM 669 C C . ILE A 1 87 ? -6.363 3.339 -4.021 1.00 93.00 87 ILE A C 1
ATOM 671 O O . ILE A 1 87 ? -6.333 3.138 -5.234 1.00 93.00 87 ILE A O 1
ATOM 675 N N . LEU A 1 88 ? -5.888 4.466 -3.480 1.00 91.81 88 LEU A N 1
ATOM 676 C CA . LEU A 1 88 ? -5.246 5.521 -4.274 1.00 91.81 88 LEU A CA 1
ATOM 677 C C . LEU A 1 88 ? -4.023 4.998 -5.037 1.00 91.81 88 LEU A C 1
ATOM 679 O O . LEU A 1 88 ? -3.863 5.318 -6.212 1.00 91.81 88 LEU A O 1
ATOM 683 N N . GLY A 1 89 ? -3.201 4.156 -4.406 1.00 87.00 89 GLY A N 1
ATOM 684 C CA . GLY A 1 89 ? -2.076 3.499 -5.073 1.00 87.00 89 GLY A CA 1
ATOM 685 C C . GLY A 1 89 ? -2.515 2.617 -6.247 1.00 87.00 89 GLY A C 1
ATOM 686 O O . GLY A 1 89 ? -1.897 2.658 -7.310 1.00 87.00 89 GLY A O 1
ATOM 687 N N . ILE A 1 90 ? -3.604 1.853 -6.086 1.00 90.38 90 ILE A N 1
ATOM 688 C CA . ILE A 1 90 ? -4.148 0.981 -7.143 1.00 90.38 90 ILE A CA 1
ATOM 689 C C . ILE A 1 90 ? -4.649 1.826 -8.317 1.00 90.38 90 ILE A C 1
ATOM 691 O O . ILE A 1 90 ? -4.368 1.510 -9.472 1.00 90.38 90 ILE A O 1
ATOM 695 N N . PHE A 1 91 ? -5.346 2.930 -8.036 1.00 89.06 91 PHE A N 1
ATOM 696 C CA . PHE A 1 91 ? -5.756 3.876 -9.073 1.00 89.06 91 PHE A CA 1
ATOM 697 C C . PHE A 1 91 ? -4.559 4.521 -9.774 1.00 89.06 91 PHE A C 1
ATOM 699 O O . PHE A 1 91 ? -4.575 4.641 -10.996 1.00 89.06 91 PHE A O 1
ATOM 706 N N . GLY A 1 92 ? -3.508 4.885 -9.034 1.00 85.44 92 GLY A N 1
ATOM 707 C CA . GLY A 1 92 ? -2.261 5.388 -9.612 1.00 85.44 92 GLY A CA 1
ATOM 708 C C . GLY A 1 92 ? -1.650 4.403 -10.610 1.00 85.44 92 GLY A C 1
ATOM 709 O O . GLY A 1 92 ? -1.256 4.803 -11.702 1.00 85.44 92 GLY A O 1
ATOM 710 N N . TRP A 1 93 ? -1.666 3.108 -10.281 1.00 84.44 93 TRP A N 1
ATOM 711 C CA . TRP A 1 93 ? -1.273 2.036 -11.199 1.00 84.44 93 TRP A CA 1
ATOM 712 C C . TRP A 1 93 ? -2.158 1.958 -12.438 1.00 84.44 93 TRP A C 1
ATOM 714 O O . TRP A 1 93 ? -1.643 1.927 -13.552 1.00 84.44 93 TRP A O 1
ATOM 724 N N . ALA A 1 94 ? -3.480 1.966 -12.268 1.00 84.31 94 ALA A N 1
ATOM 725 C CA . ALA A 1 94 ? -4.405 1.932 -13.397 1.00 84.31 94 ALA A CA 1
ATOM 726 C C . ALA A 1 94 ? -4.166 3.108 -14.359 1.00 84.31 94 ALA A C 1
ATOM 728 O O . ALA A 1 94 ? -4.125 2.917 -15.570 1.00 84.31 94 ALA A O 1
ATOM 729 N N . VAL A 1 95 ? -3.936 4.313 -13.831 1.00 83.06 95 VAL A N 1
ATOM 730 C CA . VAL A 1 95 ? -3.630 5.498 -14.646 1.00 83.06 95 VAL A CA 1
ATOM 731 C C . VAL A 1 95 ? -2.272 5.375 -15.339 1.00 83.06 95 VAL A C 1
ATOM 733 O O . VAL A 1 95 ? -2.156 5.760 -16.500 1.00 83.06 95 VAL A O 1
ATOM 736 N N . ALA A 1 96 ? -1.260 4.829 -14.662 1.00 75.88 96 ALA A N 1
ATOM 737 C CA . ALA A 1 96 ? 0.077 4.652 -15.225 1.00 75.88 96 ALA A CA 1
ATOM 738 C C . ALA A 1 96 ? 0.127 3.649 -16.394 1.00 75.88 96 ALA A C 1
ATOM 740 O O . ALA A 1 96 ? 0.997 3.788 -17.242 1.00 75.88 96 ALA A O 1
ATOM 741 N N . PHE A 1 97 ? -0.787 2.671 -16.447 1.00 72.19 97 PHE A N 1
ATOM 742 C CA . PHE A 1 97 ? -0.862 1.668 -17.527 1.00 72.19 97 PHE A CA 1
ATOM 743 C C . PHE A 1 97 ? -1.815 2.031 -18.666 1.00 72.19 97 PHE A C 1
ATOM 745 O O . PHE A 1 97 ? -1.726 1.447 -19.742 1.00 72.19 97 PHE A O 1
ATOM 752 N N . VAL A 1 98 ? -2.769 2.932 -18.423 1.00 72.75 98 VAL A N 1
ATOM 753 C CA . VAL A 1 98 ? -3.716 3.398 -19.452 1.00 72.75 98 VAL A CA 1
ATOM 754 C C . VAL A 1 98 ? -3.119 4.521 -20.312 1.00 72.75 98 VAL A C 1
ATOM 756 O O . VAL A 1 98 ? -3.608 4.761 -21.415 1.00 72.75 98 VAL A O 1
ATOM 759 N N . ARG A 1 99 ? -2.087 5.211 -19.817 1.00 55.88 99 ARG A N 1
ATOM 760 C CA . ARG A 1 99 ? -1.286 6.169 -20.591 1.00 55.88 99 ARG A CA 1
ATOM 761 C C . ARG A 1 99 ? -0.226 5.469 -21.426 1.00 55.88 99 ARG A C 1
ATOM 763 O O . ARG A 1 99 ? 0.018 5.981 -22.539 1.00 55.88 99 ARG A O 1
#

Sequence (99 aa):
MPFLPQNRSAWLITLSGITLLLISLWLQLPMLLVVLGFSSVSAGGGEFMVGLFLGLPALLFAATLLGITIRSQWRSRLSVILFWLSILGIFGWAVAFVR

Nearest PDB structures (foldseek):
  3lxt-assembly1_A  TM=6.281E-01  e=6.018E+00  Pseudomonas protegens Pf-5
  5fn5-assembly1_C  TM=4.466E-01  e=7.101E+00  Homo sapiens

Mean predicted aligned error: 5.63 Å

Radius of gyration: 15.15 Å; Cα contacts (8 Å, |Δi|>4): 108; chains: 1; bounding box: 34×22×42 Å

Secondary structure (DSSP, 8-state):
--SS-SSHHHHHHHHHHHHHHHHHHHHHHHHHHHHTTS----S--HHHHHIIIIIHHHHHHHHHHHHHHHHSTT--HHHHHHHHHHHHHHHHHHHHHH-

Foldseek 3Di:
DAQAFPDPVLVVLLVLLVVLLVVLCVLCVVVVCVLVVVDDDPPPCVSVCSNVVRNQVSLVSSLVSLVVCCPDVRDHPSSVVSNVVSVVVNVVVVVSVVD

pLDDT: mean 84.7, std 9.61, range [47.0, 94.62]